Protein AF-A0A920T2S1-F1 (afdb_monomer)

Foldseek 3Di:
DCPVVVVVCVPDDVVPDDPPWDFDAADPQQWTATPVRDIDHDPDDDDDDQRVCRPVVDGDDDDDKDKDKDKDQDDDDPQPDWAADPVDQFWGIWHFPDPDSITIIITITD

Mean predicted aligned error: 7.2 Å

Nearest PDB structures (foldseek):
  7ai2-assembly2_D  TM=5.702E-01  e=4.775E+00  Mycobacterium tuberculosis H37Rv
  7ai3-assembly2_C  TM=5.334E-01  e=7.966E+00  Mycobacterium tuberculosis H37Rv

Structure (mmCIF, N/CA/C/O backbone):
data_AF-A0A920T2S1-F1
#
_entry.id   AF-A0A920T2S1-F1
#
loop_
_atom_site.group_PDB
_atom_site.id
_atom_site.type_symbol
_atom_site.label_atom_id
_atom_site.label_alt_id
_atom_site.label_comp_id
_atom_site.label_asym_id
_atom_site.label_entity_id
_atom_site.label_seq_id
_atom_site.pdbx_PDB_ins_code
_atom_site.Cartn_x
_atom_site.Cartn_y
_atom_site.Cartn_z
_atom_site.occupancy
_atom_site.B_iso_or_equiv
_atom_site.auth_seq_id
_atom_site.auth_comp_id
_atom_site.auth_asym_id
_atom_site.auth_atom_id
_atom_site.pdbx_PDB_model_num
ATOM 1 N N . MET A 1 1 ? 4.829 -9.227 -7.997 1.00 75.94 1 MET A N 1
ATOM 2 C CA . MET A 1 1 ? 4.791 -9.194 -6.516 1.00 75.94 1 MET A CA 1
ATOM 3 C C . MET A 1 1 ? 3.388 -9.312 -5.911 1.00 75.94 1 MET A C 1
ATOM 5 O O . MET A 1 1 ? 3.324 -9.678 -4.751 1.00 75.94 1 MET A O 1
ATOM 9 N N . GLN A 1 2 ? 2.286 -9.074 -6.641 1.00 88.25 2 GLN A N 1
ATOM 10 C CA . GLN A 1 2 ? 0.926 -9.175 -6.066 1.00 88.25 2 GLN A CA 1
ATOM 11 C C . GLN A 1 2 ? 0.437 -10.606 -5.783 1.00 88.25 2 GLN A C 1
ATOM 13 O O . GLN A 1 2 ? -0.387 -10.803 -4.904 1.00 88.25 2 GLN A O 1
ATOM 18 N N . ALA A 1 3 ? 1.024 -11.618 -6.430 1.00 91.69 3 ALA A N 1
ATOM 19 C CA . ALA A 1 3 ? 0.580 -13.006 -6.292 1.00 91.69 3 ALA A CA 1
ATOM 20 C C . ALA A 1 3 ? 0.562 -13.535 -4.841 1.00 91.69 3 ALA A C 1
ATOM 22 O O . ALA A 1 3 ? -0.345 -14.276 -4.481 1.00 91.69 3 ALA A O 1
ATOM 23 N N . ILE A 1 4 ? 1.535 -13.155 -4.000 1.00 92.94 4 ILE A N 1
ATOM 24 C CA . ILE A 1 4 ? 1.580 -13.589 -2.592 1.00 92.94 4 ILE A CA 1
ATOM 25 C C . ILE A 1 4 ? 0.470 -12.907 -1.768 1.00 92.94 4 ILE A C 1
ATOM 27 O O . ILE A 1 4 ? -0.295 -13.632 -1.130 1.00 92.94 4 ILE A O 1
ATOM 31 N N . PRO A 1 5 ? 0.330 -11.562 -1.776 1.00 92.50 5 PRO A N 1
ATOM 32 C CA . PRO A 1 5 ? -0.826 -10.891 -1.179 1.00 92.50 5 PRO A CA 1
ATOM 33 C C . PRO A 1 5 ? -2.174 -11.468 -1.623 1.00 92.50 5 PRO A C 1
ATOM 35 O O . PRO A 1 5 ? -3.015 -11.759 -0.774 1.00 92.50 5 PRO A O 1
ATOM 38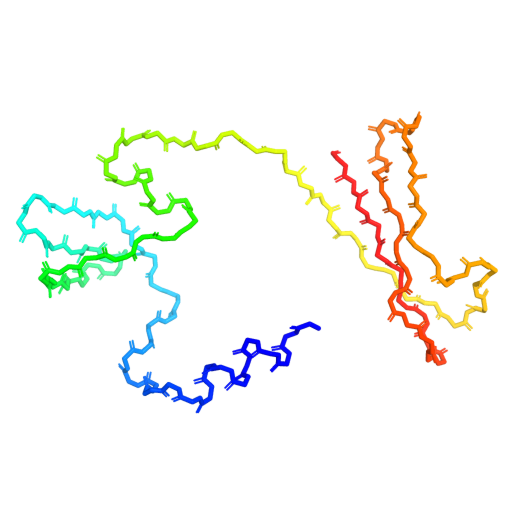 N N . ASP A 1 6 ? -2.354 -11.701 -2.925 1.00 94.38 6 ASP A N 1
ATOM 39 C CA . ASP A 1 6 ? -3.594 -12.252 -3.481 1.00 94.38 6 ASP A CA 1
ATOM 40 C C . ASP A 1 6 ? -3.870 -13.664 -2.948 1.00 94.38 6 ASP A C 1
ATOM 42 O O . ASP A 1 6 ? -4.995 -13.988 -2.556 1.00 94.38 6 ASP A O 1
ATOM 46 N N . GLN A 1 7 ? -2.832 -14.502 -2.874 1.00 95.62 7 GLN A N 1
ATOM 47 C CA . GLN A 1 7 ? -2.933 -15.843 -2.308 1.00 95.62 7 GLN A CA 1
ATOM 48 C C . GLN A 1 7 ? -3.318 -15.798 -0.825 1.00 95.62 7 GLN A C 1
ATOM 50 O O . GLN A 1 7 ? -4.202 -16.550 -0.414 1.00 95.62 7 GLN A O 1
ATOM 55 N N . LEU A 1 8 ? -2.709 -14.921 -0.023 1.00 94.31 8 LEU A N 1
ATOM 56 C CA . LEU A 1 8 ? -3.069 -14.764 1.390 1.00 94.31 8 LEU A CA 1
ATOM 57 C C . LEU A 1 8 ? -4.519 -14.298 1.543 1.00 94.31 8 LEU A C 1
ATOM 59 O O . LEU A 1 8 ? -5.274 -14.891 2.310 1.00 94.31 8 LEU A O 1
ATOM 63 N N . LEU A 1 9 ? -4.935 -13.298 0.761 1.00 94.38 9 LEU A N 1
ATOM 64 C CA . LEU A 1 9 ? -6.309 -12.798 0.762 1.00 94.38 9 LEU A CA 1
ATOM 65 C C . LEU A 1 9 ? -7.318 -13.890 0.379 1.00 94.38 9 LEU A C 1
ATOM 67 O O . LEU A 1 9 ? -8.405 -13.951 0.948 1.00 94.38 9 LEU A O 1
ATOM 71 N N . SER A 1 10 ? -6.957 -14.781 -0.549 1.00 94.62 10 SER A N 1
ATOM 72 C CA . SER A 1 10 ? -7.821 -15.890 -0.973 1.00 94.62 10 SER A CA 1
ATOM 73 C C . SER A 1 10 ? -8.101 -16.922 0.126 1.00 94.62 10 SER A C 1
ATOM 75 O O . SER A 1 10 ? -9.091 -17.643 0.032 1.00 94.62 10 SER A O 1
ATOM 77 N N . GLN A 1 11 ? -7.257 -16.981 1.160 1.00 96.75 11 GLN A N 1
ATOM 78 C CA . GLN A 1 11 ? -7.391 -17.907 2.289 1.00 96.75 11 GLN A CA 1
ATOM 79 C C . GLN A 1 11 ? -8.151 -17.299 3.478 1.00 96.75 11 GLN A C 1
ATOM 81 O O . GLN A 1 11 ? -8.420 -18.000 4.454 1.00 96.75 11 GLN A O 1
ATOM 86 N N . LEU A 1 12 ? -8.492 -16.009 3.418 1.00 95.69 12 LEU A N 1
ATOM 87 C CA . LEU A 1 12 ? -9.249 -15.314 4.456 1.00 95.69 12 LEU A CA 1
ATOM 88 C C . LEU A 1 12 ? -10.754 -15.354 4.169 1.00 95.69 12 LEU A C 1
ATOM 90 O O . LEU A 1 12 ? -11.196 -15.409 3.021 1.00 95.69 12 LEU A O 1
ATOM 94 N N . ASP A 1 13 ? -11.549 -15.262 5.234 1.00 95.56 13 ASP A N 1
ATOM 95 C CA . ASP A 1 13 ? -12.987 -15.016 5.135 1.00 95.56 13 ASP A CA 1
ATOM 96 C C . ASP A 1 13 ? -13.228 -13.611 4.557 1.00 95.56 13 ASP A C 1
ATOM 98 O O . ASP A 1 13 ? -12.972 -12.600 5.218 1.00 95.56 13 ASP A O 1
ATOM 102 N N . ARG A 1 14 ? -13.698 -13.549 3.305 1.00 90.62 14 ARG A N 1
ATOM 103 C CA . ARG A 1 14 ? -13.856 -12.292 2.559 1.00 90.62 14 ARG A CA 1
ATOM 104 C C . ARG A 1 14 ? -14.877 -11.348 3.184 1.00 90.62 14 ARG A C 1
ATOM 106 O O . ARG A 1 14 ? -14.721 -10.143 3.032 1.00 90.62 14 ARG A O 1
ATOM 113 N N . GLU A 1 15 ? -15.869 -11.861 3.911 1.00 91.19 15 GLU A N 1
ATOM 114 C CA . GLU A 1 15 ? -16.861 -11.017 4.596 1.00 91.19 15 GLU A CA 1
ATOM 115 C C . GLU A 1 15 ? -16.247 -10.245 5.773 1.00 91.19 15 GLU A C 1
ATOM 117 O O . GLU A 1 15 ? -16.800 -9.244 6.229 1.00 91.19 15 GLU A O 1
ATOM 122 N N . ARG A 1 16 ? -15.074 -10.679 6.250 1.00 9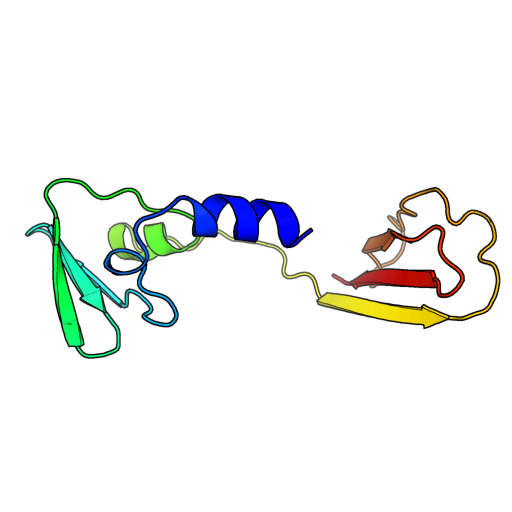1.00 16 ARG A N 1
ATOM 123 C CA . ARG A 1 16 ? -14.331 -10.042 7.346 1.00 91.00 16 ARG A CA 1
ATOM 124 C C . ARG A 1 16 ? -13.204 -9.133 6.871 1.00 91.00 16 ARG A C 1
ATOM 126 O O . ARG A 1 16 ? -12.519 -8.544 7.707 1.00 91.00 16 ARG A O 1
ATOM 133 N N . VAL A 1 17 ? -12.995 -9.017 5.560 1.00 93.50 17 VAL A N 1
ATOM 134 C CA . VAL A 1 17 ? -11.984 -8.131 4.980 1.00 93.50 17 VAL A CA 1
ATOM 135 C C . VAL A 1 17 ? -12.679 -6.918 4.382 1.00 93.50 17 VAL A C 1
ATOM 137 O O . VAL A 1 17 ? -13.382 -7.012 3.381 1.00 93.50 17 VAL A O 1
ATOM 140 N N . ILE A 1 18 ? -12.450 -5.759 4.992 1.00 91.62 18 ILE A N 1
ATOM 141 C CA . ILE A 1 18 ? -13.029 -4.491 4.552 1.00 91.62 18 ILE A CA 1
ATOM 142 C C . ILE A 1 18 ? -11.933 -3.697 3.841 1.00 91.62 18 ILE A C 1
ATOM 144 O O . ILE A 1 18 ? -10.940 -3.307 4.454 1.00 91.62 18 ILE A O 1
ATOM 148 N N . ILE A 1 19 ? -12.099 -3.484 2.536 1.00 92.06 19 ILE A N 1
ATOM 149 C CA . ILE A 1 19 ? -11.160 -2.736 1.689 1.00 92.06 19 ILE A CA 1
ATOM 150 C C . ILE A 1 19 ? -11.780 -1.382 1.345 1.00 92.06 19 ILE A C 1
ATOM 152 O O . ILE A 1 19 ? -12.983 -1.290 1.118 1.00 92.06 19 ILE A O 1
ATOM 156 N N . GLY A 1 20 ? -10.955 -0.334 1.278 1.00 92.25 20 GLY A N 1
ATOM 157 C CA . GLY A 1 20 ? -11.423 1.004 0.909 1.00 92.25 20 GLY A CA 1
ATOM 158 C C . GLY A 1 20 ? -12.237 1.686 2.008 1.00 92.25 20 GLY A C 1
ATOM 159 O O . GLY A 1 20 ? -13.069 2.532 1.711 1.00 92.25 20 GLY A O 1
ATOM 160 N N . SER A 1 21 ? -12.012 1.314 3.269 1.00 93.44 21 SER A N 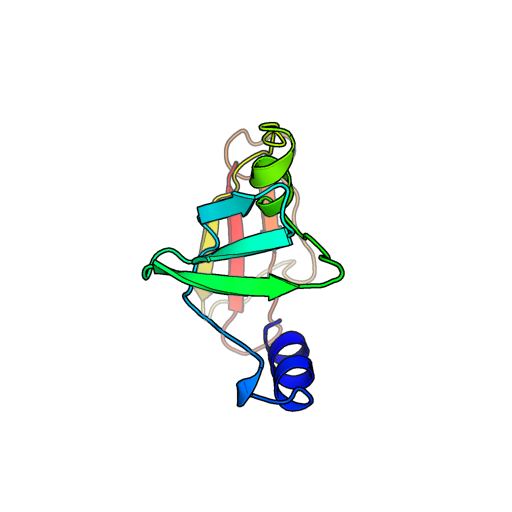1
ATOM 161 C CA . SER A 1 21 ? -12.614 1.979 4.429 1.00 93.44 21 SER A CA 1
ATOM 162 C C . SER A 1 21 ? -11.524 2.418 5.406 1.00 93.44 21 SER A C 1
ATOM 164 O O . SER A 1 21 ? -11.225 1.699 6.363 1.00 93.44 21 SER A O 1
ATOM 166 N N . PRO A 1 22 ? -10.860 3.555 5.133 1.00 93.25 22 PRO A N 1
ATOM 167 C CA . PRO A 1 22 ? -9.902 4.163 6.043 1.00 93.25 22 PRO A CA 1
ATOM 168 C C . PRO A 1 22 ? -10.441 4.274 7.472 1.00 93.25 22 PRO A C 1
ATOM 170 O O . PRO A 1 22 ? -11.577 4.690 7.703 1.00 93.25 22 PRO A O 1
ATOM 173 N N . VAL A 1 23 ? -9.594 3.940 8.444 1.00 92.81 23 VAL A N 1
ATOM 174 C CA . VAL A 1 23 ? -9.865 4.210 9.858 1.00 92.81 23 VAL A CA 1
ATOM 175 C C . VAL A 1 23 ? -9.524 5.669 10.145 1.00 92.81 23 VAL A C 1
ATOM 177 O O . VAL A 1 23 ? -8.401 6.094 9.883 1.00 92.81 23 VAL A O 1
ATOM 180 N N . ILE A 1 24 ? -10.473 6.421 10.705 1.00 93.38 24 ILE A N 1
ATOM 181 C CA . ILE A 1 24 ? -10.298 7.850 11.017 1.00 93.38 24 ILE A CA 1
ATOM 182 C C . ILE A 1 24 ? -10.158 8.133 12.515 1.00 93.38 24 ILE A C 1
ATOM 184 O O . ILE A 1 24 ? -9.683 9.202 12.885 1.00 93.38 24 ILE A O 1
ATOM 188 N N . ASN A 1 25 ? -10.578 7.205 13.381 1.00 92.00 25 ASN A N 1
ATOM 189 C CA . ASN A 1 25 ? -10.476 7.366 14.829 1.00 92.00 25 ASN A CA 1
ATOM 190 C C . ASN A 1 25 ? -10.425 6.014 15.551 1.00 92.00 25 ASN A C 1
ATOM 192 O O . ASN A 1 25 ? -11.057 5.047 15.113 1.00 92.00 25 ASN A O 1
ATOM 196 N N . ILE A 1 26 ? -9.725 5.981 16.685 1.00 92.00 26 ILE A N 1
ATOM 197 C CA . ILE A 1 26 ? -9.729 4.876 17.644 1.00 92.00 26 ILE A CA 1
ATOM 198 C C . ILE A 1 26 ? -9.932 5.485 19.033 1.00 92.00 26 ILE A C 1
ATOM 200 O O . ILE A 1 26 ? -9.111 6.280 19.477 1.00 92.00 26 ILE A O 1
ATOM 204 N N . ASP A 1 27 ? -11.026 5.136 19.709 1.00 88.31 27 ASP A N 1
ATOM 205 C CA . ASP A 1 27 ? -11.351 5.702 21.024 1.00 88.31 27 ASP A CA 1
ATOM 206 C C . ASP A 1 27 ? -10.862 4.841 22.209 1.00 88.31 27 ASP A C 1
ATOM 208 O O . ASP A 1 27 ? -10.575 3.645 22.083 1.00 88.31 27 ASP A O 1
ATOM 212 N N . ASP A 1 28 ? -10.847 5.439 23.405 1.00 84.88 28 ASP A N 1
ATOM 213 C CA . ASP A 1 28 ? -10.464 4.772 24.663 1.00 84.88 28 ASP A CA 1
ATOM 214 C C . ASP A 1 28 ? -11.376 3.589 25.035 1.00 84.88 28 ASP A C 1
ATOM 216 O O . ASP A 1 28 ? -11.018 2.720 25.836 1.00 84.88 28 ASP A O 1
ATOM 220 N N . LYS A 1 29 ? -12.581 3.530 24.455 1.00 86.00 29 LYS A N 1
ATOM 221 C CA . LYS A 1 29 ? -13.564 2.457 24.669 1.00 86.00 29 LYS A CA 1
ATOM 222 C C . LYS A 1 29 ? -13.374 1.293 23.696 1.00 86.00 29 LYS A C 1
ATOM 224 O O . LYS A 1 29 ? -14.180 0.354 23.712 1.00 86.00 29 LYS A O 1
ATOM 229 N N . LYS A 1 30 ? -12.287 1.320 22.921 1.00 86.88 30 LYS A N 1
ATOM 230 C CA . LYS A 1 30 ? -11.927 0.341 21.901 1.00 86.88 30 LYS A CA 1
ATOM 231 C C . LYS A 1 30 ? -12.954 0.251 20.773 1.00 86.88 30 LYS A C 1
ATOM 233 O O . LYS A 1 30 ? -13.333 -0.848 20.354 1.00 86.88 30 LYS A O 1
ATOM 238 N N . ASN A 1 31 ? -13.400 1.402 20.287 1.00 92.56 31 ASN A N 1
ATOM 239 C CA . ASN A 1 31 ? -14.156 1.512 19.048 1.00 92.56 31 ASN A CA 1
ATOM 240 C C . ASN A 1 31 ? -13.279 2.128 17.960 1.00 92.56 31 ASN A C 1
ATOM 242 O O . ASN A 1 31 ? -12.596 3.126 18.177 1.00 92.56 31 ASN A O 1
ATOM 246 N N . ILE A 1 32 ? -13.333 1.518 16.784 1.00 93.69 32 ILE A N 1
ATOM 247 C CA . ILE A 1 32 ? -12.766 2.019 15.539 1.00 93.69 32 ILE A CA 1
ATOM 248 C C . ILE A 1 32 ? -13.887 2.722 14.785 1.00 93.69 32 ILE A C 1
ATOM 250 O O . ILE A 1 32 ? -14.945 2.124 14.581 1.00 93.69 32 ILE A O 1
ATOM 254 N N . THR A 1 33 ? -13.651 3.952 14.341 1.00 94.56 33 THR A N 1
ATOM 255 C CA . THR A 1 33 ? -14.555 4.660 13.428 1.00 94.56 33 THR A CA 1
ATOM 256 C C . THR A 1 33 ? -13.937 4.704 12.038 1.00 94.56 33 THR A C 1
ATOM 258 O O . THR A 1 33 ? -12.792 5.134 11.875 1.00 94.56 33 THR A O 1
ATOM 261 N N . LEU A 1 34 ? -14.700 4.254 11.045 1.00 94.88 34 LEU A N 1
ATOM 262 C CA . LEU A 1 34 ? -14.343 4.326 9.630 1.00 94.88 34 LEU A CA 1
ATOM 263 C C . LEU A 1 34 ? -14.815 5.654 9.027 1.00 94.88 34 LEU A C 1
ATOM 265 O O . LEU A 1 34 ? -15.723 6.300 9.553 1.00 94.88 34 LEU A O 1
ATOM 269 N N . ASP A 1 35 ? -14.217 6.057 7.913 1.00 94.75 35 ASP A N 1
ATOM 270 C CA . ASP A 1 35 ? -14.554 7.293 7.194 1.00 94.75 35 ASP A CA 1
ATOM 271 C C . ASP A 1 35 ? -16.027 7.386 6.754 1.00 94.75 35 ASP A C 1
ATOM 273 O O . ASP A 1 35 ? -16.611 8.468 6.744 1.00 94.75 35 ASP A O 1
ATOM 277 N N . ASN A 1 36 ? -16.659 6.248 6.472 1.00 92.50 36 ASN A N 1
ATOM 278 C CA . ASN A 1 36 ? -18.082 6.149 6.151 1.00 92.50 36 ASN A CA 1
ATOM 279 C C . ASN A 1 36 ? -19.022 6.249 7.377 1.00 92.50 36 ASN A C 1
ATOM 281 O O . ASN A 1 36 ? -20.233 6.078 7.236 1.00 92.50 36 ASN A O 1
ATOM 285 N N . GLY A 1 37 ? -18.485 6.485 8.579 1.00 92.88 37 GLY A N 1
ATOM 286 C CA . GLY A 1 37 ? -19.237 6.592 9.833 1.00 92.88 37 GLY A CA 1
ATOM 287 C C . GLY A 1 37 ? -19.524 5.260 10.536 1.00 92.88 37 GLY A C 1
ATOM 288 O O . GLY A 1 37 ? -20.086 5.261 11.633 1.00 92.88 37 GLY A O 1
ATOM 289 N N . THR A 1 38 ? -19.129 4.122 9.958 1.00 94.44 38 THR A N 1
ATOM 290 C CA . THR A 1 38 ? -19.277 2.803 10.596 1.00 94.44 38 THR A CA 1
ATOM 291 C C . THR A 1 38 ? -18.402 2.711 11.843 1.00 94.44 38 THR A C 1
ATOM 293 O O . THR A 1 38 ? -17.237 3.111 11.821 1.00 94.44 38 THR A O 1
ATOM 296 N N . SER A 1 39 ? -18.944 2.134 12.919 1.00 93.81 39 SER A N 1
ATOM 297 C CA . SER A 1 39 ? -18.208 1.883 14.159 1.00 93.81 39 SER A CA 1
ATOM 298 C C . SER A 1 39 ? -18.033 0.387 14.412 1.00 93.81 39 SER A C 1
ATOM 300 O O . SER A 1 39 ? -19.001 -0.374 14.380 1.00 93.81 39 SER A O 1
ATOM 302 N N . ILE A 1 40 ? -16.794 -0.032 14.673 1.00 93.12 40 ILE A N 1
ATOM 303 C CA . ILE A 1 40 ? -16.420 -1.422 14.947 1.00 93.12 40 ILE A CA 1
ATOM 304 C C . ILE A 1 40 ? -15.816 -1.500 16.345 1.00 93.12 40 ILE A C 1
ATOM 306 O O . ILE A 1 40 ? -14.791 -0.881 16.630 1.00 93.12 40 ILE A O 1
ATOM 310 N N . ARG A 1 41 ? -16.418 -2.307 17.220 1.00 93.06 41 ARG A N 1
ATOM 311 C CA . ARG A 1 41 ? -15.905 -2.542 18.572 1.00 93.06 41 ARG A CA 1
ATOM 312 C C . ARG A 1 41 ? -15.020 -3.781 18.614 1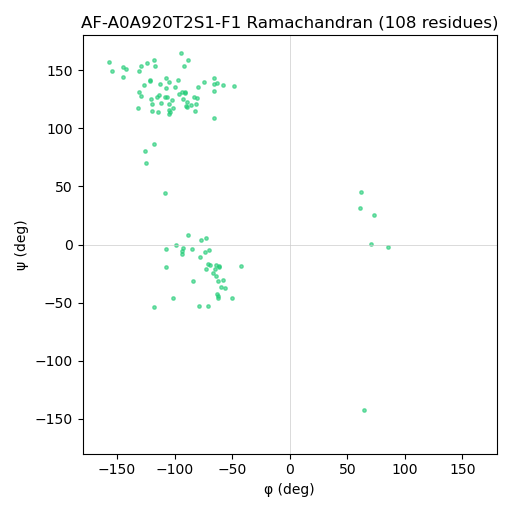.00 93.06 41 ARG A C 1
ATOM 314 O O . ARG A 1 41 ? -15.424 -4.849 18.155 1.00 93.06 41 ARG A O 1
ATOM 321 N N . GLY A 1 42 ? -13.840 -3.655 19.217 1.00 87.81 42 GLY A N 1
ATOM 322 C CA . GLY A 1 42 ? -12.881 -4.751 19.354 1.00 87.81 42 GLY A CA 1
ATOM 323 C C . GLY A 1 42 ? -12.381 -4.935 20.784 1.00 87.81 42 GLY A C 1
ATOM 324 O O . GLY A 1 42 ? -12.323 -4.002 21.578 1.00 87.81 42 GLY A O 1
ATOM 325 N N . ASN A 1 43 ? -11.973 -6.159 21.127 1.00 90.56 43 ASN A N 1
ATOM 326 C CA . ASN A 1 43 ? -11.342 -6.439 22.424 1.00 90.56 43 ASN A CA 1
ATOM 327 C C . ASN A 1 43 ? -9.834 -6.137 22.412 1.00 90.56 43 ASN A C 1
ATOM 329 O O . ASN A 1 43 ? -9.259 -5.766 23.444 1.00 90.56 43 ASN A O 1
ATOM 333 N N . ARG A 1 44 ? -9.204 -6.321 21.245 1.00 89.62 44 ARG A N 1
ATOM 334 C CA . ARG A 1 44 ? -7.782 -6.103 20.962 1.00 89.62 44 ARG A CA 1
ATOM 335 C C . ARG A 1 44 ? -7.641 -5.587 19.535 1.00 89.62 44 ARG A C 1
ATOM 337 O O . ARG A 1 44 ? -8.364 -6.051 18.656 1.00 89.62 44 ARG A O 1
ATOM 344 N N . PHE A 1 45 ? -6.686 -4.691 19.327 1.00 89.88 45 PHE A N 1
ATOM 345 C CA . PHE A 1 45 ? -6.338 -4.169 18.013 1.00 89.88 45 PHE A CA 1
ATOM 346 C C . PHE A 1 45 ? -4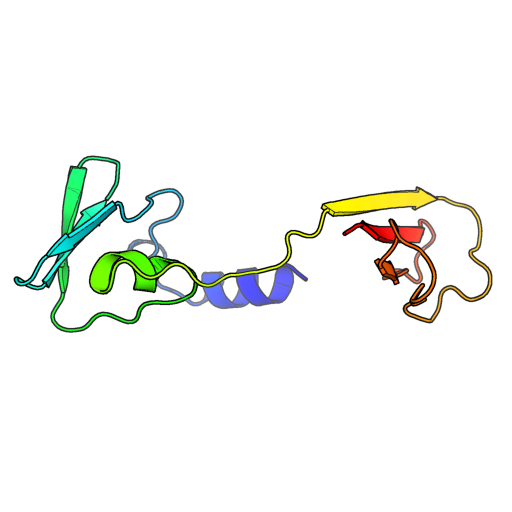.880 -4.461 17.707 1.00 89.88 45 PHE A C 1
ATOM 348 O O . PHE A 1 45 ? -4.030 -4.394 18.594 1.00 89.88 45 PHE A O 1
ATOM 355 N N . ILE A 1 46 ? -4.618 -4.791 16.449 1.00 91.00 46 ILE A N 1
ATOM 356 C CA . ILE A 1 46 ? -3.275 -4.877 15.891 1.00 91.00 46 ILE A CA 1
ATOM 357 C C . ILE A 1 46 ? -3.213 -3.770 14.850 1.00 91.00 46 ILE A C 1
ATOM 359 O O . ILE A 1 46 ? -3.965 -3.798 13.878 1.00 91.00 46 ILE A O 1
ATOM 363 N N . LEU A 1 47 ? -2.368 -2.776 15.104 1.00 88.75 47 LEU A N 1
ATOM 364 C CA . LEU A 1 47 ? -2.163 -1.644 14.212 1.00 88.75 47 LEU A CA 1
ATOM 365 C C . LEU A 1 47 ? -0.889 -1.876 13.407 1.00 88.75 47 LEU A C 1
ATOM 367 O O . LEU A 1 47 ? 0.130 -2.300 13.951 1.00 88.75 47 LEU A O 1
ATOM 371 N N . SER A 1 48 ? -0.961 -1.610 12.109 1.00 88.94 48 SER A N 1
ATOM 372 C CA . SER A 1 48 ? 0.161 -1.738 11.181 1.00 88.94 48 SER A CA 1
ATOM 373 C C . SER A 1 48 ? 0.305 -0.476 10.336 1.00 88.94 48 SER A C 1
ATOM 375 O O . SER A 1 48 ? -0.694 0.176 10.016 1.00 88.94 48 SER A O 1
ATOM 377 N N . GLY A 1 49 ? 1.535 -0.156 9.933 1.00 83.38 49 GLY A N 1
ATOM 378 C CA . GLY A 1 49 ? 1.826 1.036 9.135 1.00 83.38 49 GLY A CA 1
ATOM 379 C C . GLY A 1 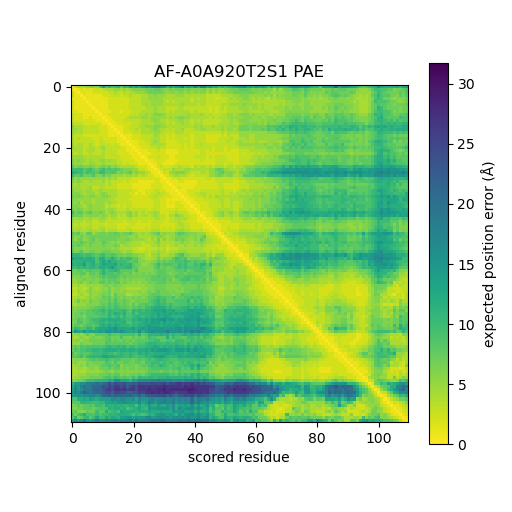49 ? 1.530 2.328 9.898 1.00 83.38 49 GLY A C 1
ATOM 380 O O . GLY A 1 49 ? 1.735 2.399 11.104 1.00 83.38 49 GLY A O 1
ATOM 381 N N . GLU A 1 50 ? 1.011 3.337 9.202 1.00 83.56 50 GLU A N 1
ATOM 382 C CA . GLU A 1 50 ? 0.767 4.677 9.764 1.00 83.56 50 GLU A CA 1
ATOM 383 C C . GLU A 1 50 ? -0.436 4.757 10.721 1.00 83.56 50 GLU A C 1
ATOM 385 O O . GLU A 1 50 ? -0.660 5.787 11.352 1.00 83.56 50 GLU A O 1
ATOM 390 N N . SER A 1 51 ? -1.214 3.679 10.865 1.00 83.38 51 SER A N 1
ATOM 391 C CA . SER A 1 51 ? -2.399 3.660 11.738 1.00 83.38 51 SER A CA 1
ATOM 392 C C . SER A 1 51 ? -2.077 3.848 13.226 1.00 83.38 51 SER A C 1
A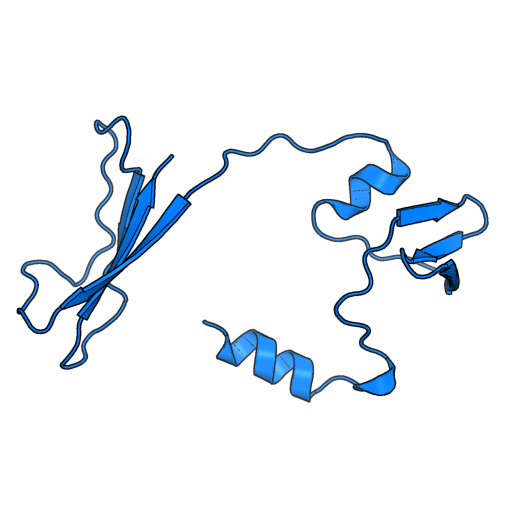TOM 394 O O . SER A 1 51 ? -2.962 4.223 13.991 1.00 83.38 51 SER A O 1
ATOM 396 N N . THR A 1 52 ? -0.823 3.649 13.645 1.00 83.25 52 THR A N 1
ATOM 397 C CA . THR A 1 52 ? -0.366 3.921 15.020 1.00 83.25 52 THR A CA 1
ATOM 398 C C . THR A 1 52 ? -0.490 5.395 15.399 1.00 83.25 52 THR A C 1
ATOM 400 O O . THR A 1 52 ? -0.822 5.690 16.545 1.00 83.25 52 THR A O 1
ATOM 403 N N . ALA A 1 53 ? -0.347 6.304 14.426 1.00 86.69 53 ALA A N 1
ATOM 404 C CA . ALA A 1 53 ? -0.468 7.746 14.637 1.00 86.69 53 ALA A CA 1
ATOM 405 C C . ALA A 1 53 ? -1.864 8.166 15.133 1.00 86.69 53 ALA A C 1
ATOM 407 O O . ALA A 1 53 ? -2.024 9.256 15.677 1.00 86.69 53 ALA A O 1
ATOM 408 N N . LEU A 1 54 ? -2.883 7.313 14.961 1.00 86.88 54 LEU A N 1
ATOM 409 C CA . LEU A 1 54 ? -4.231 7.545 15.485 1.00 86.88 54 LEU A CA 1
ATOM 410 C C . LEU A 1 54 ? -4.315 7.408 17.013 1.00 86.88 54 LEU A C 1
ATOM 412 O O . LEU A 1 54 ? -5.299 7.857 17.590 1.00 86.88 54 LEU A O 1
ATOM 416 N N . LEU A 1 55 ? -3.324 6.784 17.660 1.00 85.38 55 LEU A N 1
ATOM 417 C CA . LEU A 1 55 ? -3.300 6.596 19.114 1.00 85.38 55 LEU A CA 1
ATOM 418 C C . LEU A 1 55 ? -2.386 7.587 19.832 1.00 85.38 55 LEU A C 1
ATOM 420 O O . LEU A 1 55 ? -2.769 8.134 20.861 1.00 85.38 55 LEU A O 1
ATOM 424 N N . ASP A 1 56 ? -1.172 7.795 19.326 1.00 84.50 56 ASP A N 1
ATOM 425 C CA . ASP A 1 56 ? -0.152 8.614 19.995 1.00 84.50 56 ASP A CA 1
ATOM 426 C C . ASP A 1 56 ? 0.087 9.970 19.313 1.00 84.50 56 ASP A C 1
ATOM 428 O O . ASP A 1 56 ? 0.855 10.792 19.816 1.00 84.50 56 ASP A O 1
ATOM 432 N N . GLY A 1 57 ? -0.575 10.220 18.178 1.00 82.19 57 GLY A N 1
ATOM 433 C CA . GLY A 1 57 ? -0.406 11.432 17.380 1.00 82.19 57 GLY A CA 1
ATOM 434 C C . GLY A 1 57 ? 0.942 11.523 16.660 1.00 82.19 57 GLY A C 1
ATOM 435 O O . GLY A 1 57 ? 1.187 12.516 15.970 1.00 82.19 57 GLY A O 1
ATOM 436 N N . GLN A 1 58 ? 1.820 10.524 16.793 1.00 83.06 58 GLN A N 1
ATOM 437 C CA . GLN A 1 58 ? 3.149 10.547 16.199 1.00 83.06 58 GLN A CA 1
ATOM 438 C C . GLN A 1 58 ? 3.108 9.948 14.798 1.00 83.06 58 GLN A C 1
ATOM 440 O O . GLN A 1 58 ? 2.798 8.775 14.592 1.00 83.06 58 GLN A O 1
ATOM 445 N N . LYS A 1 59 ? 3.465 10.764 13.809 1.00 82.25 59 LYS A N 1
ATOM 446 C CA . LYS A 1 59 ? 3.718 10.287 12.451 1.00 82.25 59 LYS A CA 1
ATOM 447 C C . LYS A 1 59 ? 5.203 9.991 12.318 1.00 82.25 59 LYS A C 1
ATOM 449 O O . LYS A 1 59 ? 6.024 10.859 12.595 1.00 82.25 59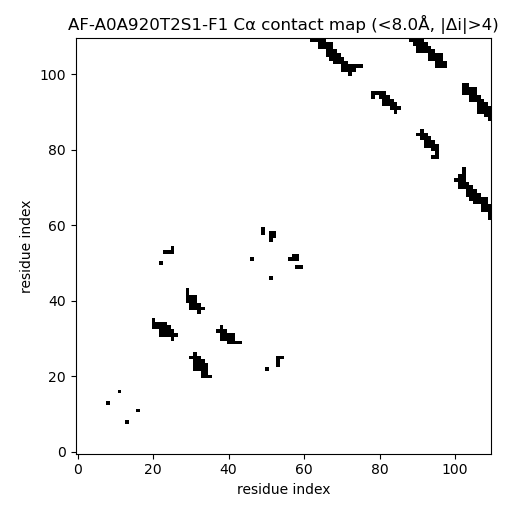 LYS A O 1
ATOM 454 N N . GLY A 1 60 ? 5.534 8.774 11.900 1.00 80.50 60 GLY A N 1
ATOM 455 C CA . GLY A 1 60 ? 6.907 8.440 11.540 1.00 80.50 60 GLY A CA 1
ATOM 456 C C . GLY A 1 60 ? 7.360 9.277 10.346 1.00 80.50 60 GLY A C 1
ATOM 457 O O . GLY A 1 60 ? 6.592 9.480 9.405 1.00 80.50 60 GLY A O 1
ATOM 458 N N . GLU A 1 61 ? 8.599 9.757 10.381 1.00 84.56 61 GLU A N 1
ATOM 459 C CA . GLU A 1 61 ? 9.222 10.389 9.222 1.00 84.56 61 GLU A CA 1
ATOM 460 C C . GLU A 1 61 ? 9.721 9.312 8.255 1.00 84.56 61 GLU A C 1
ATOM 462 O O . GLU A 1 61 ? 10.318 8.311 8.659 1.00 84.56 61 GLU A O 1
ATOM 467 N N . TYR A 1 62 ? 9.472 9.511 6.965 1.00 85.81 62 TYR A N 1
ATOM 468 C CA . TYR A 1 62 ? 9.955 8.634 5.908 1.00 85.81 62 TYR A CA 1
ATOM 469 C C . TYR A 1 62 ? 10.299 9.439 4.664 1.00 85.81 62 TYR A C 1
ATOM 471 O O . TYR A 1 62 ? 9.714 10.486 4.387 1.00 85.81 62 TYR A O 1
ATOM 479 N N . ASN A 1 63 ? 11.228 8.903 3.878 1.00 84.12 63 ASN A N 1
ATOM 480 C CA . ASN A 1 63 ? 11.534 9.447 2.566 1.00 84.12 63 ASN A CA 1
ATOM 481 C C . ASN A 1 63 ? 10.504 8.928 1.566 1.00 84.12 63 ASN A C 1
ATOM 483 O O . ASN A 1 63 ? 10.353 7.716 1.378 1.00 84.12 63 ASN A O 1
ATOM 487 N N . ALA A 1 64 ? 9.782 9.847 0.931 1.00 85.44 64 ALA A N 1
ATOM 488 C CA . ALA A 1 64 ? 8.940 9.503 -0.201 1.00 85.44 64 ALA A CA 1
ATOM 489 C C . ALA A 1 64 ? 9.826 9.051 -1.370 1.00 85.44 64 ALA A C 1
ATOM 491 O O . ALA A 1 64 ? 10.900 9.596 -1.590 1.00 85.44 64 ALA A O 1
ATOM 492 N N . VAL A 1 65 ? 9.367 8.057 -2.129 1.00 88.44 65 VAL A N 1
ATOM 493 C CA . VAL A 1 65 ? 10.066 7.583 -3.327 1.00 88.44 65 VAL A CA 1
ATOM 494 C C . VAL A 1 65 ? 9.076 7.539 -4.477 1.00 88.44 65 VAL A C 1
ATOM 496 O O . VAL A 1 65 ? 8.018 6.908 -4.381 1.00 88.44 65 VAL A O 1
ATOM 499 N N . LYS A 1 66 ? 9.424 8.167 -5.597 1.00 92.25 66 LYS A N 1
ATOM 500 C CA . LYS A 1 66 ? 8.662 8.055 -6.844 1.00 92.25 66 LYS A CA 1
ATOM 501 C C . LYS A 1 66 ? 9.190 6.870 -7.633 1.00 92.25 66 LYS A C 1
ATOM 503 O O . LYS A 1 66 ? 10.370 6.801 -7.949 1.00 92.25 66 LYS A O 1
ATOM 508 N N . THR A 1 67 ? 8.318 5.921 -7.956 1.00 92.06 67 THR A N 1
ATOM 509 C CA . THR A 1 67 ? 8.685 4.781 -8.804 1.00 92.06 67 THR A CA 1
ATOM 510 C C . THR A 1 67 ? 8.099 4.966 -10.198 1.00 92.06 67 THR A C 1
ATOM 512 O O . THR A 1 67 ? 6.882 5.046 -10.344 1.00 92.06 67 THR A O 1
ATOM 515 N N . MET A 1 68 ? 8.955 4.996 -11.216 1.00 90.94 68 MET A N 1
ATOM 516 C CA . MET A 1 68 ? 8.563 5.020 -12.625 1.00 90.94 68 MET A CA 1
ATOM 517 C C . MET A 1 68 ? 8.798 3.654 -13.262 1.00 90.94 68 MET A C 1
ATOM 519 O O . MET A 1 68 ? 9.815 3.012 -12.997 1.00 90.94 68 MET A O 1
ATOM 523 N N . TYR A 1 69 ? 7.866 3.230 -14.113 1.00 90.19 69 TYR A N 1
ATOM 524 C CA . TYR A 1 69 ? 7.963 1.989 -14.870 1.00 90.19 69 TYR A CA 1
ATOM 525 C C . TYR A 1 69 ? 8.037 2.305 -16.359 1.00 90.19 69 TYR A C 1
ATOM 527 O O . TYR A 1 69 ? 7.173 2.998 -16.892 1.00 90.19 69 TYR A O 1
ATOM 535 N N . PHE A 1 70 ? 9.052 1.767 -17.020 1.00 88.25 70 PHE A N 1
ATOM 536 C CA . PHE A 1 70 ? 9.221 1.830 -18.467 1.00 88.25 70 PHE A CA 1
ATOM 537 C C . PHE A 1 70 ? 9.165 0.422 -19.034 1.00 88.25 70 PHE A C 1
ATOM 539 O O . PHE A 1 70 ? 9.509 -0.537 -18.347 1.00 88.25 70 PHE A O 1
ATOM 546 N N . SER A 1 71 ? 8.764 0.299 -20.292 1.00 88.12 71 SER A N 1
ATOM 547 C CA . SER A 1 71 ? 8.790 -0.963 -21.024 1.00 88.12 71 SER A CA 1
ATOM 548 C C . SER A 1 71 ? 9.540 -0.787 -22.332 1.00 88.12 71 SER A C 1
ATOM 550 O O . SER A 1 71 ? 9.318 0.203 -23.030 1.00 88.12 71 SER A O 1
ATOM 552 N N . THR A 1 72 ? 10.385 -1.747 -22.687 1.00 85.38 72 THR A N 1
ATOM 553 C CA . THR A 1 72 ? 11.152 -1.731 -23.936 1.00 85.38 72 THR A CA 1
ATOM 554 C C . THR A 1 72 ? 11.259 -3.131 -24.532 1.00 85.38 72 THR A C 1
ATOM 556 O O . THR A 1 72 ? 11.231 -4.123 -23.807 1.00 85.38 72 THR A O 1
ATOM 559 N N . GLN A 1 73 ? 11.369 -3.203 -25.857 1.00 86.06 73 GLN A N 1
ATOM 560 C CA . GLN A 1 73 ? 11.681 -4.433 -26.596 1.00 86.06 73 GLN A CA 1
ATOM 561 C C . GLN A 1 73 ? 13.184 -4.577 -26.875 1.00 86.06 73 GLN A C 1
ATOM 563 O O . GLN A 1 73 ? 13.618 -5.611 -27.372 1.00 86.06 73 GLN A O 1
ATOM 568 N N . ASN A 1 74 ? 13.978 -3.544 -26.578 1.00 85.12 74 ASN A N 1
ATOM 569 C CA . ASN A 1 74 ? 15.424 -3.594 -26.753 1.00 85.12 74 ASN A CA 1
ATOM 570 C C . ASN A 1 74 ? 16.055 -4.451 -25.658 1.00 85.12 74 ASN A C 1
ATOM 572 O O . ASN A 1 74 ? 15.685 -4.319 -24.489 1.00 85.12 74 ASN A O 1
ATOM 576 N N . GLU A 1 75 ? 17.054 -5.249 -26.030 1.00 83.38 75 GLU A N 1
ATOM 577 C CA . GLU A 1 75 ? 17.903 -5.937 -25.063 1.00 83.38 75 GLU A CA 1
ATOM 578 C C . GLU A 1 75 ? 18.581 -4.924 -24.135 1.00 83.38 75 GLU A C 1
ATOM 580 O O . GLU A 1 75 ? 19.067 -3.875 -24.571 1.00 83.38 75 GLU A O 1
ATOM 585 N N . ILE A 1 76 ? 18.616 -5.245 -22.841 1.00 83.00 76 ILE A N 1
ATOM 586 C CA . ILE A 1 76 ? 19.264 -4.401 -21.842 1.00 83.00 76 ILE A CA 1
ATOM 587 C C . ILE A 1 76 ? 20.596 -5.019 -21.433 1.00 83.00 76 ILE A C 1
ATOM 589 O O . ILE A 1 76 ? 20.651 -6.079 -20.809 1.00 83.00 76 ILE A O 1
ATOM 593 N N . ILE A 1 77 ? 21.679 -4.310 -21.741 1.00 83.00 77 ILE A N 1
ATOM 594 C CA . ILE A 1 77 ? 23.029 -4.670 -21.304 1.00 83.00 77 ILE A CA 1
ATOM 595 C C . ILE A 1 77 ? 23.097 -4.543 -19.775 1.00 83.00 77 ILE A C 1
ATOM 597 O O . ILE A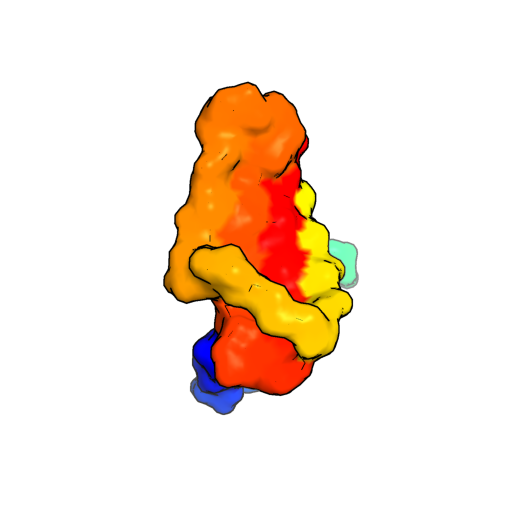 1 77 ? 22.681 -3.530 -19.215 1.00 83.00 77 ILE A O 1
ATOM 601 N N . ASN A 1 78 ? 23.634 -5.563 -19.100 1.00 80.69 78 ASN A N 1
ATOM 602 C CA . ASN A 1 78 ? 23.748 -5.638 -17.636 1.00 80.69 78 ASN A CA 1
ATOM 603 C C . ASN A 1 78 ? 22.398 -5.594 -16.890 1.00 80.69 78 ASN A C 1
ATOM 605 O O . ASN A 1 78 ? 22.322 -5.105 -15.763 1.00 80.69 78 ASN A O 1
ATOM 609 N N . GLY A 1 79 ? 21.323 -6.114 -17.491 1.00 79.25 79 GLY A N 1
ATOM 610 C CA . GLY A 1 79 ? 19.982 -6.088 -16.897 1.00 79.25 79 GLY A CA 1
ATOM 611 C C . GLY A 1 79 ? 19.758 -6.992 -15.676 1.00 79.25 79 GLY A C 1
ATOM 612 O O . GLY A 1 79 ? 18.691 -6.942 -15.079 1.00 79.25 79 GLY A O 1
ATOM 613 N N . GLU A 1 80 ? 20.733 -7.810 -15.282 1.00 78.75 80 GLU A N 1
ATOM 614 C CA . GLU A 1 80 ? 20.553 -8.818 -14.224 1.00 78.75 80 GLU A CA 1
ATOM 615 C C . GLU A 1 80 ? 20.588 -8.253 -12.795 1.00 78.75 80 GLU A C 1
ATOM 617 O O . GLU A 1 80 ? 20.255 -8.954 -11.840 1.00 78.75 80 GLU A O 1
ATOM 622 N N . TYR A 1 81 ? 20.987 -6.989 -12.633 1.00 78.50 81 TYR A N 1
ATOM 623 C CA . TYR A 1 81 ? 21.246 -6.380 -11.330 1.00 78.50 81 TYR A CA 1
ATOM 624 C C . TYR A 1 81 ? 20.327 -5.192 -11.032 1.00 78.50 81 TYR A C 1
ATOM 626 O O . TYR A 1 81 ? 19.772 -4.546 -11.922 1.00 78.50 81 TYR A O 1
ATOM 634 N N . ILE A 1 82 ? 20.199 -4.879 -9.740 1.00 87.75 82 ILE A N 1
ATOM 635 C CA . ILE A 1 82 ? 19.710 -3.577 -9.286 1.00 87.75 82 ILE A CA 1
ATOM 636 C C . ILE A 1 82 ? 20.898 -2.618 -9.326 1.00 87.75 82 ILE A C 1
ATOM 638 O O . ILE A 1 82 ? 21.861 -2.780 -8.578 1.00 87.75 82 ILE A O 1
ATOM 642 N N . HIS A 1 83 ? 20.818 -1.621 -10.195 1.00 90.19 83 HIS A N 1
ATOM 643 C CA . HIS A 1 83 ? 21.827 -0.581 -10.352 1.00 90.19 83 HIS A CA 1
ATOM 644 C C . HIS A 1 83 ? 21.557 0.538 -9.354 1.00 90.19 83 HIS A C 1
ATOM 646 O O . HIS A 1 83 ? 20.478 1.130 -9.370 1.00 90.19 83 HIS A O 1
ATOM 652 N N . LEU A 1 84 ? 22.517 0.809 -8.474 1.00 91.38 84 LEU A N 1
ATOM 653 C CA . LEU A 1 84 ? 22.450 1.884 -7.483 1.00 91.38 84 LEU A CA 1
ATOM 654 C C . LEU A 1 84 ? 23.190 3.115 -8.006 1.00 91.38 84 LEU A C 1
ATOM 656 O O . LEU A 1 84 ? 24.253 2.978 -8.610 1.00 91.38 84 LEU A O 1
ATOM 660 N N . PHE A 1 85 ? 22.655 4.303 -7.730 1.00 90.88 85 PHE A N 1
ATOM 661 C CA . PHE A 1 85 ? 23.219 5.575 -8.187 1.00 90.88 85 PHE A CA 1
ATOM 662 C C . PHE A 1 85 ? 23.463 6.507 -6.989 1.00 90.88 85 PHE A C 1
ATOM 664 O O . PHE A 1 85 ? 22.758 7.490 -6.814 1.00 90.88 85 PHE A O 1
ATOM 671 N N . PRO A 1 86 ? 24.448 6.202 -6.124 1.00 86.62 86 PRO A N 1
ATOM 672 C CA . PRO A 1 86 ? 24.643 6.923 -4.862 1.00 86.62 86 PRO A CA 1
ATOM 673 C C . PRO A 1 86 ? 25.081 8.387 -5.031 1.00 86.62 86 PRO A C 1
ATOM 675 O O . PRO A 1 86 ? 24.847 9.194 -4.140 1.00 86.62 86 PRO A O 1
ATOM 678 N N . GLU A 1 87 ? 25.712 8.724 -6.159 1.00 91.69 87 GLU A N 1
ATOM 679 C CA . GLU A 1 87 ? 26.172 10.085 -6.479 1.00 91.69 87 GLU A CA 1
ATOM 680 C C . GLU A 1 87 ? 25.137 10.888 -7.290 1.00 91.69 87 GLU A C 1
ATOM 682 O O . GLU A 1 87 ? 25.371 12.051 -7.620 1.00 91.69 87 GLU A O 1
ATOM 687 N N . ASP A 1 88 ? 24.004 10.276 -7.651 1.00 90.31 88 ASP A N 1
ATOM 688 C CA . ASP A 1 88 ? 22.917 10.948 -8.359 1.00 90.31 88 ASP A CA 1
ATOM 689 C C . ASP A 1 88 ? 21.928 11.526 -7.339 1.00 90.31 88 ASP A C 1
ATOM 691 O O . ASP A 1 88 ? 21.500 10.863 -6.395 1.00 90.31 88 ASP A O 1
ATOM 695 N N . ASN A 1 89 ? 21.571 12.797 -7.507 1.00 88.50 89 ASN A N 1
ATOM 696 C CA . ASN A 1 89 ? 20.684 13.502 -6.585 1.00 88.50 89 ASN A CA 1
ATOM 697 C C . ASN A 1 89 ? 19.192 13.286 -6.883 1.00 88.50 89 ASN A C 1
ATOM 699 O O . ASN A 1 89 ? 18.348 13.796 -6.148 1.00 88.50 89 ASN A O 1
ATOM 703 N N . ILE A 1 90 ? 18.864 12.576 -7.963 1.00 90.44 90 ILE A N 1
ATOM 704 C CA . ILE A 1 90 ? 17.499 12.321 -8.425 1.00 90.44 90 ILE A CA 1
ATOM 705 C C . ILE A 1 90 ? 17.231 10.818 -8.405 1.00 90.44 90 ILE A C 1
ATOM 707 O O . ILE A 1 90 ? 16.252 10.372 -7.809 1.00 90.44 90 ILE A O 1
ATOM 711 N N . ILE A 1 91 ? 18.073 10.020 -9.056 1.00 91.12 91 ILE A N 1
ATOM 712 C CA . ILE A 1 91 ? 17.866 8.580 -9.216 1.00 91.12 91 ILE A CA 1
ATOM 713 C C . ILE A 1 91 ? 18.505 7.842 -8.042 1.00 91.12 91 ILE A C 1
ATOM 715 O O . ILE A 1 91 ? 19.715 7.840 -7.891 1.00 91.12 91 ILE A O 1
ATOM 719 N N . ASN A 1 92 ? 17.703 7.125 -7.258 1.00 89.81 92 ASN A N 1
ATOM 720 C CA . ASN A 1 92 ? 18.212 6.235 -6.216 1.00 89.81 92 ASN A CA 1
ATOM 721 C C . ASN A 1 92 ? 18.714 4.912 -6.817 1.00 89.81 92 ASN A C 1
ATOM 723 O O . ASN A 1 92 ? 19.840 4.469 -6.579 1.00 89.81 92 ASN A O 1
ATOM 727 N N . ASN A 1 93 ? 17.859 4.252 -7.607 1.00 92.19 93 ASN A N 1
ATOM 728 C CA . ASN A 1 93 ? 18.188 2.972 -8.225 1.00 92.19 93 ASN A CA 1
ATOM 729 C C . ASN A 1 93 ? 17.356 2.661 -9.472 1.00 92.19 93 ASN A C 1
ATOM 731 O O . ASN A 1 93 ? 16.222 3.123 -9.625 1.00 92.19 93 ASN A O 1
ATOM 735 N N . ILE A 1 94 ? 17.907 1.793 -10.320 1.00 91.62 94 ILE A N 1
ATOM 736 C CA . ILE A 1 94 ? 17.242 1.201 -11.479 1.00 91.62 94 ILE A CA 1
ATOM 737 C C . ILE A 1 94 ? 17.245 -0.318 -11.320 1.00 91.62 94 ILE A C 1
ATOM 739 O O . ILE A 1 94 ? 18.292 -0.930 -11.142 1.00 91.62 94 ILE A O 1
ATOM 743 N N . ALA A 1 95 ? 16.072 -0.939 -11.384 1.00 90.06 95 ALA A N 1
ATOM 744 C CA . ALA A 1 95 ? 15.915 -2.388 -11.338 1.00 90.06 95 ALA A CA 1
ATOM 745 C C . ALA A 1 95 ? 15.210 -2.886 -12.600 1.00 90.06 95 ALA A C 1
ATOM 747 O O . ALA A 1 95 ? 14.248 -2.269 -13.059 1.00 90.06 95 ALA A O 1
ATOM 748 N N . ILE A 1 96 ? 15.650 -4.025 -13.129 1.00 88.31 96 ILE A N 1
ATOM 749 C CA . ILE A 1 96 ? 15.080 -4.637 -14.334 1.00 88.31 96 ILE A CA 1
ATOM 750 C C . ILE A 1 96 ? 14.508 -6.006 -13.942 1.00 88.31 96 ILE A C 1
ATOM 752 O O . ILE A 1 96 ? 15.198 -7.018 -13.988 1.00 88.31 96 ILE A O 1
ATOM 756 N N . PRO A 1 97 ? 13.250 -6.059 -13.470 1.00 76.38 97 PRO A N 1
ATOM 757 C CA . PRO A 1 97 ? 12.665 -7.271 -12.894 1.00 76.38 97 PRO A CA 1
ATOM 758 C C . PRO A 1 97 ? 12.310 -8.383 -13.901 1.00 76.38 97 PRO A C 1
ATOM 760 O O . PRO A 1 97 ? 11.691 -9.368 -13.503 1.00 76.38 97 PRO A O 1
ATOM 763 N N . THR A 1 98 ? 12.638 -8.250 -15.191 1.00 67.44 98 THR A N 1
ATOM 764 C CA . THR A 1 98 ? 12.152 -9.156 -16.252 1.00 67.44 98 THR A CA 1
ATOM 765 C C . THR A 1 98 ? 13.250 -9.688 -17.165 1.00 67.44 98 THR A C 1
ATOM 767 O O . THR A 1 98 ? 13.987 -8.914 -17.775 1.00 67.44 98 THR A O 1
ATOM 770 N N . TYR A 1 99 ? 13.207 -11.010 -17.353 1.00 57.03 99 TYR A N 1
ATOM 771 C CA . TYR A 1 99 ? 13.910 -11.810 -18.364 1.00 57.03 99 TYR A CA 1
ATOM 772 C C . TYR A 1 99 ? 12.912 -12.323 -19.439 1.00 57.03 99 TYR A C 1
ATOM 774 O O . TYR A 1 99 ? 12.878 -13.501 -19.780 1.00 57.03 99 TYR A O 1
ATOM 782 N N . ILE A 1 100 ? 12.007 -11.456 -19.912 1.00 51.91 100 ILE A N 1
ATOM 783 C CA . ILE A 1 100 ? 10.972 -11.771 -20.920 1.00 51.91 100 ILE A CA 1
ATOM 784 C C . ILE A 1 100 ? 11.132 -10.777 -22.085 1.00 51.91 100 ILE A C 1
ATOM 786 O O . ILE A 1 100 ? 11.640 -9.684 -21.862 1.00 51.91 100 ILE A O 1
ATOM 790 N N . LEU A 1 101 ? 10.666 -11.128 -23.295 1.00 48.94 101 LEU A N 1
ATOM 791 C CA . LEU A 1 101 ? 10.682 -10.344 -24.555 1.00 48.94 101 LEU A CA 1
ATOM 792 C C . LEU A 1 101 ? 10.326 -8.843 -24.448 1.00 48.94 101 LEU A C 1
ATOM 794 O O . LEU A 1 101 ? 10.613 -8.080 -25.365 1.00 48.94 101 LEU A O 1
ATOM 798 N N . ILE A 1 102 ? 9.670 -8.423 -23.364 1.00 54.16 102 ILE A N 1
ATOM 799 C CA . ILE A 1 102 ? 9.451 -7.021 -23.012 1.00 54.16 102 ILE A CA 1
ATOM 800 C C . ILE A 1 102 ? 10.115 -6.792 -21.657 1.00 54.16 102 ILE A C 1
ATOM 802 O O . ILE A 1 102 ? 9.682 -7.350 -20.644 1.00 54.16 102 ILE A O 1
ATOM 806 N N . HIS A 1 103 ? 11.146 -5.954 -21.636 1.00 62.69 103 HIS A N 1
ATOM 807 C CA . HIS A 1 103 ? 11.818 -5.583 -20.404 1.00 62.69 103 HIS A CA 1
ATOM 808 C C . HIS A 1 103 ? 11.067 -4.450 -19.714 1.00 62.69 103 HIS A C 1
ATOM 810 O O . HIS A 1 103 ? 10.825 -3.402 -20.313 1.00 62.69 103 HIS A O 1
ATOM 816 N N . ILE A 1 104 ? 10.731 -4.649 -18.444 1.00 67.44 104 ILE A N 1
ATOM 817 C CA . ILE A 1 104 ? 10.254 -3.609 -17.542 1.00 67.44 104 ILE A CA 1
ATOM 818 C C . ILE A 1 104 ? 11.470 -3.011 -16.838 1.00 67.44 104 ILE A C 1
ATOM 820 O O . ILE A 1 104 ? 12.282 -3.740 -16.274 1.00 67.44 104 ILE A O 1
ATOM 824 N N . VAL A 1 105 ? 11.578 -1.687 -16.841 1.00 70.81 105 VAL A N 1
ATOM 825 C CA . VAL A 1 105 ? 12.589 -0.937 -16.093 1.00 70.81 105 VAL A CA 1
ATOM 826 C C . VAL A 1 105 ? 11.882 -0.167 -14.994 1.00 70.81 105 VAL A C 1
ATOM 828 O O . VAL A 1 105 ? 10.990 0.636 -15.263 1.00 70.81 105 VAL A O 1
ATOM 831 N N . ARG A 1 106 ? 12.277 -0.414 -13.750 1.00 74.31 106 ARG A N 1
ATOM 832 C CA . ARG A 1 106 ? 11.802 0.304 -12.572 1.00 74.31 106 ARG A CA 1
ATOM 833 C C . ARG A 1 106 ? 12.865 1.310 -12.156 1.00 74.31 106 ARG A C 1
ATOM 835 O O . ARG A 1 106 ? 13.949 0.901 -11.756 1.00 74.31 106 ARG A O 1
ATOM 842 N N . ILE A 1 107 ? 12.537 2.595 -12.192 1.00 79.88 107 ILE A N 1
ATOM 843 C CA . ILE A 1 107 ? 13.408 3.672 -11.707 1.00 79.88 107 ILE A CA 1
ATOM 844 C C . ILE A 1 107 ? 12.812 4.227 -10.421 1.00 79.88 107 ILE A C 1
ATOM 846 O O . ILE A 1 107 ? 11.635 4.589 -10.392 1.00 79.88 107 ILE A O 1
ATOM 850 N N . GLN A 1 108 ? 13.608 4.274 -9.361 1.00 74.31 108 GLN A N 1
ATOM 851 C CA . GLN A 1 108 ? 13.241 4.907 -8.099 1.00 74.31 108 GLN A CA 1
ATOM 852 C C . GLN A 1 108 ? 13.923 6.268 -8.015 1.00 74.31 108 GLN A C 1
ATOM 854 O O . GLN A 1 108 ? 15.142 6.352 -8.137 1.00 74.31 108 GLN A O 1
ATOM 859 N N . ILE A 1 109 ? 13.119 7.308 -7.824 1.00 80.25 109 ILE A N 1
ATOM 860 C CA . ILE A 1 109 ? 13.533 8.702 -7.676 1.00 80.25 109 ILE A CA 1
ATOM 861 C C . ILE A 1 109 ? 13.242 9.147 -6.247 1.00 80.25 109 ILE A C 1
ATOM 863 O O . ILE A 1 109 ? 12.174 8.815 -5.717 1.00 80.25 109 ILE A O 1
ATOM 867 N N . THR A 1 110 ? 14.176 9.889 -5.664 1.00 70.94 110 THR A N 1
ATOM 868 C CA . THR A 1 110 ? 14.075 10.456 -4.311 1.00 70.94 110 THR A CA 1
ATOM 869 C C . THR A 1 110 ? 13.418 11.835 -4.327 1.00 70.94 110 THR A C 1
ATOM 871 O O . THR A 1 110 ? 13.562 12.558 -5.339 1.00 70.94 110 THR A O 1
#

Radius of gyration: 20.46 Å; Cα contacts (8 Å, |Δi|>4): 139; chains: 1; bounding box: 45×31×51 Å

Secondary structure (DSSP, 8-state):
-THHHHHHHHTS-GGG---S--EEEE-TTSEEEETTS-EEE-S-----GGGGHHHH-PPPP----EEEEEEESS--TTTTS-EE-TT-SSEEEEE----SSSEEEEEEE-

pLDDT: mean 86.28, std 9.25, range [48.94, 96.75]

Solvent-accessible surface area (backbone atoms only — not comparable to full-atom values): 7028 Å² total; per-residue (Å²): 126,61,67,62,62,53,54,56,57,70,75,46,67,64,94,78,59,83,78,95,61,58,75,74,45,60,49,100,84,37,36,38,31,30,73,89,68,50,74,49,78,51,97,75,85,86,74,65,81,75,58,50,26,61,75,75,70,57,75,82,89,76,86,71,68,51,75,46,80,46,78,40,74,66,87,63,86,81,42,90,46,75,46,73,33,91,90,46,91,46,44,50,34,41,36,38,90,47,97,51,87,57,30,41,39,39,38,33,29,94

Sequence (110 aa):
MQAIPDQLLSQLDRERVIIGSPVINIDDKKNITLDNGTSIRGNRFILSGESTALLDGQKGEYNAVKTMYFSTQNEIINGEYIHLFPEDNIINNIAIPTYILIHIVRIQIT